Protein AF-A0A2X3CMK7-F1 (afdb_monomer)

Nearest PDB structures (foldseek):
  1vhz-assembly1_B  TM=9.826E-01  e=8.325E-20  Escherichia coli
  2yvm-assembly1_A  TM=8.791E-01  e=4.013E-10  Thermus thermophilus HB8
  5i8u-assembly2_A  TM=8.864E-01  e=1.166E-08  Mycobacterium tuberculosis
  1mqw-assembly1_A-2  TM=8.316E-01  e=1.043E-08  Mycobacterium tuberculosis
  5i8u-assembly4_F  TM=7.863E-01  e=3.031E-08  Mycobacterium tuberculosis

Radius of gyration: 20.32 Å; Cα contacts (8 Å, |Δi|>4): 279; chains: 1; bounding box: 55×45×51 Å

Foldseek 3Di:
DDPPDDADAWDFPDWDFPDDDPPWTKIWTWTQHPVRDIDIAIATDADPKEKEWEFEADPNDTDWAWDQDPVVRDTDTGTQMDIADPPDDNLRRRQVSCCVGVQWGAPDKAWDDKDDDPVSHYNYIYTYIYGDDDTDGDPDDD

Secondary structure (DSSP, 8-state):
-------PPPEEEEEEEEEE-SS-EEEEEEEE-TTS-EEEEEEEPP----EEEEEEEETTEE--EEEEETTTTEEEEE-EEEEPPTT--HHHHHHHHIIIIISEEES-EEEEEEEESSTTT---EEEEEEEES-EEE-----

pLDDT: mean 88.25, std 14.8, range [38.44, 98.69]

Structure (mmCIF, N/CA/C/O backbone):
data_AF-A0A2X3CMK7-F1
#
_entry.id   AF-A0A2X3CMK7-F1
#
loop_
_atom_site.group_PDB
_atom_site.id
_atom_site.type_symbol
_atom_site.label_atom_id
_atom_site.label_alt_id
_atom_site.label_comp_id
_atom_site.label_asym_id
_atom_site.label_entity_id
_atom_site.label_seq_id
_atom_site.pdbx_PDB_ins_code
_atom_site.Cartn_x
_atom_site.Cartn_y
_atom_site.Cartn_z
_atom_site.occupancy
_atom_site.B_iso_or_equiv
_atom_site.auth_seq_id
_atom_site.auth_comp_id
_atom_site.auth_asym_id
_atom_site.auth_atom_id
_atom_site.pdbx_PDB_model_num
ATOM 1 N N . MET A 1 1 ? -33.863 27.572 6.365 1.00 43.84 1 MET A N 1
ATOM 2 C CA . MET A 1 1 ? -32.491 27.445 5.829 1.00 43.84 1 MET A CA 1
ATOM 3 C C . MET A 1 1 ? -31.632 26.796 6.898 1.00 43.84 1 MET A C 1
ATOM 5 O O . MET A 1 1 ? -31.302 27.449 7.878 1.00 43.84 1 MET A O 1
ATOM 9 N N . THR A 1 2 ? -31.355 25.502 6.784 1.00 47.03 2 THR A N 1
ATOM 10 C CA . THR A 1 2 ? -30.487 24.804 7.741 1.00 47.03 2 THR A CA 1
ATOM 11 C C . THR A 1 2 ? -29.043 25.120 7.359 1.00 47.03 2 THR A C 1
ATOM 13 O O . THR A 1 2 ? -28.607 24.742 6.275 1.00 47.03 2 THR A O 1
ATOM 16 N N . MET A 1 3 ? -28.329 25.872 8.200 1.00 57.16 3 MET A N 1
ATOM 17 C CA . MET A 1 3 ? -26.894 26.137 8.028 1.00 57.16 3 MET A CA 1
ATOM 18 C C . MET A 1 3 ? -26.150 24.805 7.858 1.00 57.16 3 MET A C 1
ATOM 20 O O . MET A 1 3 ? -26.310 23.907 8.689 1.00 57.16 3 MET A O 1
ATOM 24 N N . SE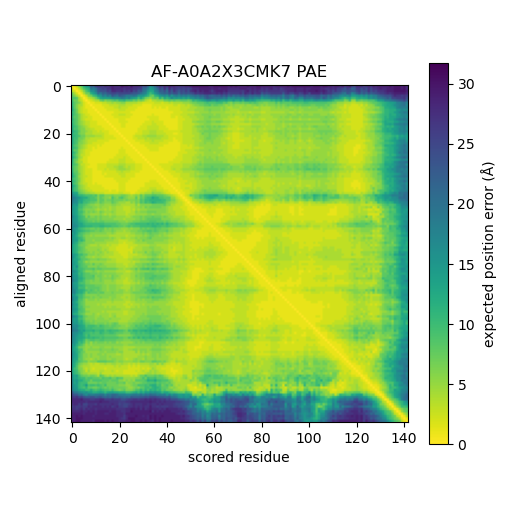R A 1 4 ? -25.350 24.656 6.797 1.00 67.12 4 SER A N 1
ATOM 25 C CA . SER A 1 4 ? -24.528 23.457 6.619 1.00 67.12 4 SER A CA 1
ATOM 26 C C . SER A 1 4 ? -23.477 23.416 7.726 1.00 67.12 4 SER A C 1
ATOM 28 O O . SER A 1 4 ? -22.581 24.261 7.775 1.00 67.12 4 SER A O 1
ATOM 30 N N . LYS A 1 5 ? -23.595 22.453 8.639 1.00 76.00 5 LYS A N 1
ATOM 31 C CA . LYS A 1 5 ? -22.606 22.240 9.698 1.00 76.00 5 LYS A CA 1
ATOM 32 C C . LYS A 1 5 ? -21.291 21.790 9.051 1.00 76.00 5 LYS A C 1
ATOM 34 O O . LYS A 1 5 ? -21.307 20.912 8.189 1.00 76.00 5 LYS A O 1
ATOM 39 N N . SER A 1 6 ? -20.169 22.394 9.439 1.00 85.56 6 SER A N 1
ATOM 40 C CA . SER A 1 6 ? -18.849 21.968 8.969 1.00 85.56 6 SER A CA 1
ATOM 41 C C . SER A 1 6 ? -18.567 20.525 9.396 1.00 85.56 6 SER A C 1
ATOM 43 O O . SER A 1 6 ? -19.006 20.070 10.455 1.00 85.56 6 SER A O 1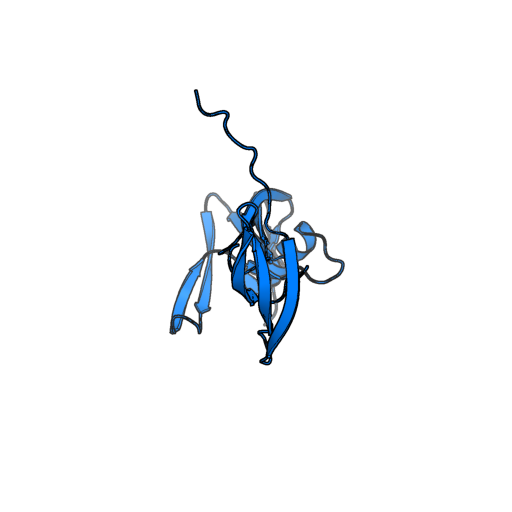
ATOM 45 N N . LEU A 1 7 ? -17.848 19.782 8.552 1.00 90.81 7 LEU A N 1
ATOM 46 C CA . LEU A 1 7 ? -17.471 18.406 8.8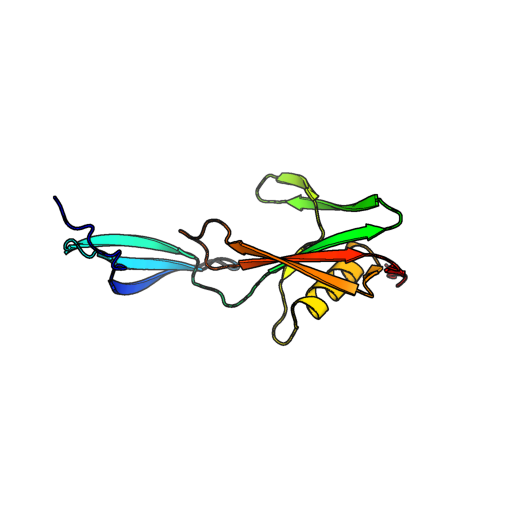54 1.00 90.81 7 LEU A CA 1
ATOM 47 C C . LEU A 1 7 ? -16.462 18.394 10.005 1.00 90.81 7 LEU A C 1
ATOM 49 O O . LEU A 1 7 ? -15.330 18.853 9.861 1.00 90.81 7 LEU A O 1
ATOM 53 N N . GLN A 1 8 ? -16.875 17.839 11.140 1.00 94.69 8 GLN A N 1
ATOM 54 C CA . GLN A 1 8 ? -16.014 17.603 12.291 1.00 94.69 8 GLN A CA 1
ATOM 55 C C . GLN A 1 8 ? -15.650 16.117 12.345 1.00 94.69 8 GLN A C 1
ATOM 57 O O . GLN A 1 8 ? -16.535 15.258 12.339 1.00 94.69 8 GLN A O 1
ATOM 62 N N . LYS A 1 9 ? -14.347 15.820 12.386 1.00 96.62 9 LYS A N 1
ATOM 63 C CA . LYS A 1 9 ? -13.839 14.449 12.531 1.00 96.62 9 LYS A CA 1
ATOM 64 C C . LYS A 1 9 ? -14.247 13.868 13.895 1.00 96.62 9 LYS A C 1
ATOM 66 O O . LYS A 1 9 ? -14.346 14.635 14.854 1.00 96.62 9 LYS A O 1
ATOM 71 N N . PRO A 1 10 ? -14.460 12.544 13.999 1.00 97.50 10 PRO A N 1
ATOM 72 C CA . PRO A 1 10 ? -14.632 11.901 15.293 1.00 97.50 10 PRO A CA 1
ATOM 73 C C . PRO A 1 10 ? -13.356 12.012 16.136 1.00 97.50 10 PRO A C 1
ATOM 75 O O . PRO A 1 10 ? -12.245 12.053 15.599 1.00 97.50 10 PRO A O 1
ATOM 78 N N . THR A 1 11 ? -13.522 12.019 17.452 1.00 98.19 11 THR A N 1
ATOM 79 C CA . THR A 1 11 ? -12.419 11.890 18.409 1.00 98.19 11 THR A CA 1
ATOM 80 C C . THR A 1 11 ? -12.042 10.416 18.531 1.00 98.19 11 THR A C 1
ATOM 82 O O . THR A 1 11 ? -12.922 9.575 18.706 1.00 98.19 11 THR A O 1
ATOM 85 N N . ILE A 1 12 ? -10.746 10.103 18.456 1.00 98.44 12 ILE A N 1
ATOM 86 C CA . ILE A 1 12 ? -10.225 8.772 18.792 1.00 98.44 12 ILE A CA 1
ATOM 87 C C . ILE A 1 12 ? -10.060 8.715 20.309 1.00 98.44 12 ILE A C 1
ATOM 89 O O . ILE A 1 12 ? -9.273 9.478 20.867 1.00 98.44 12 ILE A O 1
ATOM 93 N N . LEU A 1 13 ? -10.824 7.845 20.963 1.00 98.50 13 LEU A N 1
ATOM 94 C CA . LEU A 1 13 ? -10.819 7.678 22.416 1.00 98.50 13 LEU A CA 1
ATOM 95 C C . LEU A 1 13 ? -9.768 6.660 22.869 1.00 98.50 13 LEU A C 1
ATOM 97 O O . LEU A 1 13 ? -9.129 6.857 23.898 1.00 98.50 13 LEU A O 1
ATOM 101 N N . ASN A 1 14 ? -9.595 5.584 22.100 1.00 98.56 14 ASN A N 1
ATOM 102 C CA . ASN A 1 14 ? -8.678 4.490 22.402 1.00 98.56 14 ASN A CA 1
ATOM 103 C C . ASN A 1 14 ? -8.251 3.773 21.111 1.00 98.56 14 ASN A C 1
ATOM 105 O O . ASN A 1 14 ? -8.984 3.778 20.117 1.00 98.56 14 ASN A O 1
ATOM 109 N N . VAL A 1 15 ? -7.060 3.171 21.131 1.00 98.56 15 VAL A N 1
ATOM 110 C CA . VAL A 1 15 ? -6.523 2.333 20.050 1.00 98.56 15 VAL A CA 1
ATOM 111 C C . VAL A 1 15 ? -5.849 1.118 20.672 1.00 98.56 15 VAL A C 1
ATOM 113 O O . 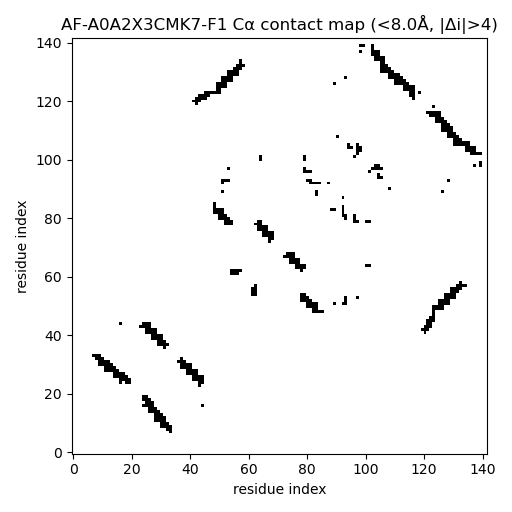VAL A 1 15 ? -4.923 1.267 21.468 1.00 98.56 15 VAL A O 1
ATOM 116 N N . GLU A 1 16 ? -6.267 -0.077 20.270 1.00 98.38 16 GLU A N 1
ATOM 117 C CA . GLU A 1 16 ? -5.756 -1.338 20.807 1.00 98.38 16 GLU A CA 1
ATOM 118 C C . GLU A 1 16 ? -5.426 -2.320 19.682 1.00 98.38 16 GLU A C 1
ATOM 120 O O . GLU A 1 16 ? -6.210 -2.495 18.753 1.00 98.38 16 GLU A O 1
ATOM 125 N N . THR A 1 17 ? -4.277 -2.998 19.759 1.00 98.31 17 THR A N 1
ATOM 126 C CA . THR A 1 17 ? -3.979 -4.123 18.860 1.00 98.31 17 THR A CA 1
ATOM 127 C C . THR A 1 17 ? -4.805 -5.338 19.273 1.00 98.31 17 THR A C 1
ATOM 129 O O . THR A 1 17 ? -4.556 -5.913 20.328 1.00 98.31 17 THR A O 1
ATOM 132 N N . VAL A 1 18 ? -5.730 -5.764 18.411 1.00 98.44 18 VAL A N 1
ATOM 133 C CA . VAL A 1 18 ? -6.652 -6.884 18.685 1.00 98.44 18 VAL A CA 1
ATOM 134 C C . VAL A 1 18 ? -6.264 -8.179 17.975 1.00 98.44 18 VAL A C 1
ATOM 136 O O . VAL A 1 18 ? -6.607 -9.264 18.438 1.00 98.44 18 VAL A O 1
ATOM 139 N N . ALA A 1 19 ? -5.504 -8.098 16.879 1.00 98.25 19 ALA A N 1
ATOM 140 C CA . ALA A 1 19 ? -4.968 -9.271 16.196 1.00 98.25 19 ALA A CA 1
ATOM 141 C C . ALA A 1 19 ? -3.628 -8.965 15.521 1.00 98.25 19 ALA A C 1
ATOM 143 O O . ALA A 1 19 ? -3.423 -7.893 14.948 1.00 98.25 19 ALA A O 1
ATOM 144 N N . ARG A 1 20 ? -2.705 -9.932 15.548 1.00 97.88 20 ARG A N 1
ATOM 145 C CA . ARG A 1 20 ? -1.392 -9.801 14.912 1.00 97.88 20 ARG A CA 1
ATOM 146 C C . ARG A 1 20 ? -0.937 -11.115 14.292 1.00 97.88 20 ARG A C 1
ATOM 148 O O . ARG A 1 20 ? -0.904 -12.147 14.951 1.00 97.88 20 ARG A O 1
ATOM 155 N N . SER A 1 21 ? -0.525 -11.039 13.033 1.00 97.56 21 SER A N 1
ATOM 156 C CA . SER A 1 21 ? 0.192 -12.096 12.322 1.00 97.56 21 SER A CA 1
ATOM 157 C C . SER A 1 21 ? 1.605 -11.625 11.962 1.00 97.56 21 SER A C 1
ATOM 159 O O . SER A 1 21 ? 2.064 -10.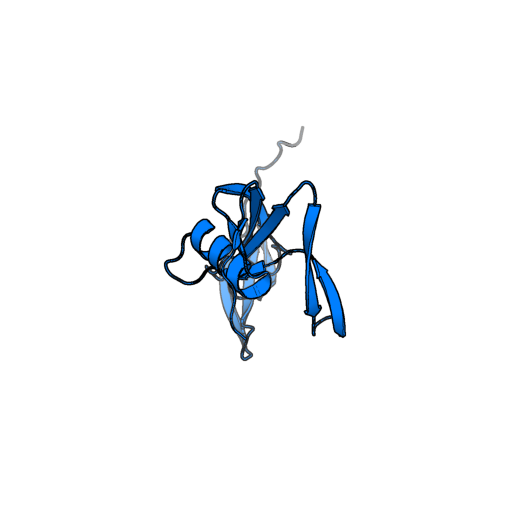569 12.405 1.00 97.56 21 SER A O 1
ATOM 161 N N . ARG A 1 22 ? 2.307 -12.405 11.131 1.00 94.56 22 ARG A N 1
ATOM 162 C CA . ARG A 1 22 ? 3.632 -12.035 10.617 1.00 94.56 22 ARG A CA 1
ATOM 163 C C . ARG A 1 22 ? 3.608 -10.748 9.782 1.00 94.56 22 ARG A C 1
ATOM 165 O O . ARG A 1 22 ? 4.547 -9.968 9.879 1.00 94.56 22 ARG A O 1
ATOM 172 N N . LEU A 1 23 ? 2.574 -10.550 8.959 1.00 90.88 23 LEU A N 1
ATOM 173 C CA . LEU A 1 23 ? 2.484 -9.426 8.012 1.00 90.88 23 LEU A CA 1
ATOM 174 C C . LEU A 1 23 ? 1.442 -8.374 8.401 1.00 90.88 23 LEU A C 1
ATOM 176 O O . LEU A 1 23 ? 1.551 -7.227 7.979 1.00 90.88 23 LEU A O 1
ATOM 180 N N . PHE A 1 24 ? 0.444 -8.746 9.204 1.00 94.31 24 PHE A N 1
ATOM 181 C CA . PHE A 1 24 ? -0.697 -7.885 9.508 1.00 94.31 24 PHE A CA 1
ATOM 182 C C . PHE A 1 24 ? -0.793 -7.586 11.000 1.00 94.31 24 PHE A C 1
ATOM 184 O O . PHE A 1 24 ? -0.584 -8.464 11.837 1.00 94.31 24 PHE A O 1
ATOM 191 N N . ASN A 1 25 ? -1.148 -6.346 11.322 1.00 96.56 25 ASN A N 1
ATOM 192 C CA . ASN A 1 25 ? -1.447 -5.892 12.674 1.00 96.56 25 ASN A CA 1
ATOM 193 C C . ASN A 1 25 ? -2.761 -5.106 12.614 1.00 96.56 25 ASN A C 1
ATOM 195 O O . ASN A 1 25 ? -2.809 -4.071 11.951 1.00 96.56 25 ASN A O 1
ATOM 199 N N . VAL A 1 26 ? -3.811 -5.633 13.242 1.00 97.88 26 VAL A N 1
ATOM 200 C CA . VAL A 1 26 ? -5.163 -5.063 13.245 1.00 97.88 26 VAL A CA 1
ATOM 201 C C . VAL A 1 26 ? -5.387 -4.321 14.559 1.00 97.88 26 VAL A C 1
ATOM 203 O O . VAL A 1 26 ? -5.155 -4.865 15.642 1.00 97.88 26 VAL A O 1
ATOM 206 N N . GLU A 1 27 ? -5.845 -3.078 14.453 1.00 98.50 27 GLU A N 1
ATOM 207 C CA . GLU A 1 27 ? -6.192 -2.202 15.566 1.00 98.50 27 GLU A CA 1
ATOM 208 C C . GLU A 1 27 ? -7.711 -2.028 15.656 1.00 98.50 27 GLU A C 1
ATOM 210 O O . GLU A 1 27 ? -8.353 -1.682 14.662 1.00 98.50 27 GLU A O 1
ATOM 215 N N . SER A 1 28 ? -8.258 -2.202 16.858 1.00 98.44 28 SER A N 1
ATOM 216 C CA . SER A 1 28 ? -9.571 -1.689 17.242 1.00 98.44 28 SER A CA 1
ATOM 217 C C . SER A 1 28 ? -9.437 -0.218 17.644 1.00 98.44 28 SER A C 1
ATOM 219 O O . SER A 1 28 ? -8.474 0.167 18.313 1.00 98.44 28 SER A O 1
ATOM 221 N N . VAL A 1 29 ? -10.372 0.619 17.199 1.00 98.69 29 VAL A N 1
ATOM 222 C CA . VAL A 1 29 ? -10.359 2.075 17.369 1.00 98.69 29 VAL A CA 1
ATOM 223 C C . VAL A 1 29 ? -11.713 2.536 17.889 1.00 98.69 29 VAL A C 1
ATOM 225 O O . VAL A 1 29 ? -12.713 2.510 17.165 1.00 98.69 29 VAL A O 1
ATOM 228 N N . ASP A 1 30 ? -11.726 3.024 19.126 1.00 98.69 30 ASP A N 1
ATOM 229 C CA . ASP A 1 30 ? -12.915 3.604 19.741 1.00 98.69 30 ASP A CA 1
ATOM 230 C C . ASP A 1 30 ? -13.078 5.052 19.275 1.00 98.69 30 ASP A C 1
ATOM 232 O O . ASP A 1 30 ? -12.191 5.892 19.458 1.00 98.69 30 ASP A O 1
ATOM 236 N N . LEU A 1 31 ? -14.224 5.354 18.669 1.00 98.62 31 LEU A N 1
ATOM 237 C CA . LEU A 1 31 ? -14.539 6.648 18.074 1.00 98.62 31 LEU A CA 1
ATOM 238 C C . LEU A 1 31 ? -15.769 7.272 18.731 1.00 98.62 31 LEU A C 1
ATOM 240 O O . LEU A 1 31 ? -16.786 6.603 18.918 1.00 98.62 31 LEU A O 1
ATOM 244 N N . GLU A 1 32 ? -15.715 8.581 18.972 1.00 98.38 32 GLU A N 1
ATOM 245 C CA . GLU A 1 32 ? -16.886 9.408 19.279 1.00 98.38 32 GLU A CA 1
ATOM 246 C C . GLU A 1 32 ? -17.111 10.435 18.166 1.00 98.38 32 GLU A C 1
ATOM 248 O O . GLU A 1 32 ? -16.270 11.298 17.908 1.00 98.38 32 GLU A O 1
ATOM 253 N N . PHE A 1 33 ? -18.243 10.326 17.473 1.00 97.81 33 PHE A N 1
ATOM 254 C CA . PHE A 1 33 ? -18.626 11.227 16.389 1.00 97.81 33 PHE A CA 1
ATOM 255 C C . PHE A 1 33 ? -19.177 12.552 16.926 1.00 97.81 33 PHE A C 1
ATOM 257 O O . PHE A 1 33 ? -19.636 12.652 18.060 1.00 97.81 33 PHE A O 1
ATOM 264 N N . SER A 1 34 ? -19.212 13.578 16.074 1.00 96.44 34 SER A N 1
ATOM 265 C CA . SER A 1 34 ? -19.683 14.927 16.433 1.00 96.44 34 SER A CA 1
ATOM 266 C C . SER A 1 34 ? -21.161 15.013 16.846 1.00 96.44 34 SER A C 1
ATOM 268 O O . SER A 1 34 ? -21.601 16.038 17.366 1.00 96.44 34 SER A O 1
ATOM 270 N N . ASN A 1 35 ? -21.937 13.952 16.620 1.00 95.44 35 ASN A N 1
ATOM 271 C CA . ASN A 1 35 ? -23.311 13.792 17.099 1.00 95.44 35 ASN A CA 1
ATOM 272 C C . ASN A 1 35 ? -23.404 13.000 18.423 1.00 95.44 35 ASN A C 1
ATOM 274 O O . ASN A 1 35 ? -24.503 12.624 18.817 1.00 95.44 35 ASN A O 1
ATOM 278 N N . GLY A 1 36 ? -22.274 12.713 19.078 1.00 96.31 36 GLY A N 1
ATOM 279 C CA . GLY A 1 36 ? -22.182 11.950 20.326 1.00 96.31 36 GLY A CA 1
ATOM 280 C C . GLY A 1 36 ? -22.270 10.430 20.156 1.00 96.31 36 GLY A C 1
ATOM 281 O O . GLY A 1 36 ? -22.135 9.697 21.134 1.00 96.31 36 GLY A O 1
ATOM 282 N N . VAL A 1 37 ? -22.488 9.922 18.937 1.00 98.19 37 VAL A N 1
ATOM 283 C CA . VAL A 1 37 ? -22.545 8.475 18.689 1.00 98.19 37 VAL A CA 1
ATOM 284 C C . VAL A 1 37 ? -21.155 7.874 18.860 1.00 98.19 37 VAL A C 1
ATOM 286 O O . VAL A 1 37 ? -20.190 8.346 18.258 1.00 98.19 37 VAL A O 1
ATOM 289 N N . ARG A 1 38 ? -21.071 6.786 19.630 1.00 98.44 38 ARG A N 1
ATOM 290 C CA . ARG A 1 38 ? -19.848 5.995 19.795 1.00 98.44 38 ARG A CA 1
ATOM 291 C C . ARG A 1 38 ? -19.869 4.745 18.930 1.00 98.44 38 ARG A C 1
ATOM 293 O O . ARG A 1 38 ? -20.917 4.110 18.788 1.00 98.44 38 ARG A O 1
ATOM 300 N N . ARG A 1 39 ? -18.723 4.403 18.342 1.00 98.31 39 ARG A N 1
ATOM 301 C CA . ARG A 1 39 ? -18.513 3.184 17.547 1.00 98.31 39 ARG A CA 1
ATOM 302 C C . ARG A 1 39 ? -17.111 2.641 17.764 1.00 98.31 39 ARG A C 1
ATOM 304 O O . ARG A 1 39 ? -16.189 3.410 18.003 1.00 98.31 39 ARG A O 1
ATOM 311 N N . VAL A 1 40 ? -16.982 1.334 17.588 1.00 98.44 40 VAL A N 1
ATOM 312 C CA . VAL A 1 40 ? -15.700 0.633 17.530 1.00 98.44 40 VAL A CA 1
ATOM 313 C C . VAL A 1 40 ? -15.450 0.258 16.076 1.00 98.44 40 VAL A C 1
ATOM 315 O O . VAL A 1 40 ? -16.314 -0.354 15.445 1.00 98.44 40 VAL A O 1
ATOM 318 N N . TYR A 1 41 ? -14.334 0.711 15.514 1.00 98.44 41 TYR A N 1
ATOM 319 C CA . TYR A 1 41 ? -13.904 0.395 14.148 1.00 98.44 41 TYR A CA 1
ATOM 320 C C . TYR A 1 41 ? -12.673 -0.502 14.201 1.00 98.44 41 TYR A C 1
ATOM 322 O O . TYR A 1 41 ? -11.887 -0.401 15.134 1.00 98.44 41 TYR A O 1
ATOM 330 N N . GLU A 1 42 ? -12.456 -1.306 13.165 1.00 98.19 42 GLU A N 1
ATOM 331 C CA . GLU A 1 42 ? -11.189 -2.011 12.971 1.00 98.19 42 GLU A CA 1
ATOM 332 C C . GLU A 1 42 ? -10.460 -1.467 11.744 1.00 98.19 42 GLU A C 1
ATOM 334 O O . GLU A 1 42 ? -11.072 -1.162 10.716 1.00 98.19 42 GLU A O 1
ATOM 339 N N . ARG A 1 43 ? -9.136 -1.346 11.846 1.00 97.50 43 ARG A N 1
ATOM 340 C CA . ARG A 1 43 ? -8.250 -0.975 10.736 1.00 97.50 43 ARG A CA 1
ATOM 341 C C . ARG A 1 43 ? -6.926 -1.721 10.832 1.00 97.50 43 ARG A C 1
ATOM 343 O O . ARG A 1 43 ? -6.541 -2.178 11.904 1.00 97.50 43 ARG A O 1
ATOM 350 N N . MET A 1 44 ? -6.171 -1.770 9.742 1.00 96.56 44 MET A N 1
ATOM 351 C CA . MET A 1 44 ? -4.753 -2.106 9.835 1.00 96.56 44 MET A CA 1
ATOM 352 C C . MET A 1 44 ? -4.005 -0.981 10.551 1.00 96.56 44 MET A C 1
ATOM 354 O O . MET A 1 44 ? -4.270 0.202 10.310 1.00 96.56 44 MET A O 1
ATOM 358 N N . ARG A 1 45 ? -3.041 -1.346 11.400 1.00 95.31 45 ARG A N 1
ATOM 359 C CA . ARG A 1 45 ? -2.137 -0.396 12.047 1.00 95.31 45 ARG A CA 1
ATOM 360 C C . ARG A 1 45 ? -1.535 0.535 10.989 1.00 95.31 45 ARG A C 1
ATOM 362 O O . ARG A 1 45 ? -0.949 0.036 10.022 1.00 95.31 45 ARG A O 1
ATOM 369 N N . PRO A 1 46 ? -1.629 1.863 11.172 1.00 91.62 46 PRO A N 1
ATOM 370 C CA . PRO A 1 46 ? -1.047 2.802 10.235 1.00 91.62 46 PRO A CA 1
ATOM 371 C C . PRO A 1 46 ? 0.450 2.556 10.041 1.00 91.62 46 PRO A C 1
ATOM 373 O O . PRO A 1 46 ? 1.205 2.418 11.004 1.00 91.62 46 PRO A O 1
ATOM 376 N N . SER A 1 47 ? 0.864 2.511 8.780 1.00 83.69 47 SER A N 1
ATOM 377 C CA . SER A 1 47 ? 2.258 2.386 8.363 1.00 83.69 47 SER A CA 1
ATOM 378 C C . SER A 1 47 ? 2.706 3.679 7.692 1.00 83.69 47 SER A C 1
ATOM 380 O O . SER A 1 47 ? 1.922 4.305 6.978 1.00 83.69 47 SER A O 1
ATOM 382 N N . THR A 1 48 ? 3.967 4.056 7.907 1.00 80.12 48 THR A N 1
ATOM 383 C CA . THR A 1 48 ? 4.645 5.127 7.159 1.00 80.12 48 THR A CA 1
ATOM 384 C C . THR A 1 48 ? 5.304 4.614 5.882 1.00 80.12 48 THR A C 1
ATOM 386 O O . THR A 1 48 ? 5.866 5.410 5.140 1.00 80.12 48 THR A O 1
ATOM 389 N N . ARG A 1 49 ? 5.282 3.296 5.635 1.00 81.50 49 ARG A N 1
ATOM 390 C CA . ARG A 1 49 ? 5.783 2.728 4.382 1.00 81.50 49 ARG A CA 1
ATOM 391 C C . ARG A 1 49 ? 4.816 3.061 3.260 1.00 81.50 49 ARG A C 1
ATOM 393 O O . ARG A 1 49 ? 3.621 2.777 3.362 1.00 81.50 49 ARG A O 1
ATOM 400 N N . GLU A 1 50 ? 5.366 3.639 2.212 1.00 88.38 50 GLU A N 1
ATOM 401 C CA . GLU A 1 50 ? 4.670 3.932 0.972 1.00 88.38 50 GLU A CA 1
ATOM 402 C C . GLU A 1 50 ? 5.119 2.941 -0.099 1.00 88.38 50 GLU A C 1
ATOM 404 O O . GLU A 1 50 ? 6.139 2.260 0.049 1.00 88.38 50 GLU A O 1
ATOM 409 N N . ALA A 1 51 ? 4.326 2.836 -1.156 1.00 92.25 51 ALA A N 1
ATOM 410 C CA . ALA A 1 51 ? 4.651 2.006 -2.302 1.00 92.25 51 ALA A CA 1
ATOM 411 C C . ALA A 1 51 ? 4.759 2.872 -3.556 1.00 92.25 51 ALA A C 1
ATOM 413 O O . ALA A 1 51 ? 4.136 3.935 -3.658 1.00 92.25 51 ALA A O 1
ATOM 414 N N . VAL A 1 52 ? 5.519 2.387 -4.526 1.00 95.12 52 VAL A N 1
ATOM 415 C CA . VAL A 1 52 ? 5.666 3.003 -5.838 1.00 95.12 52 VAL A CA 1
ATOM 416 C C . VAL A 1 52 ? 5.228 2.022 -6.917 1.00 95.12 52 VAL A C 1
ATOM 418 O O . VAL A 1 52 ? 5.458 0.820 -6.814 1.00 95.12 52 VAL A O 1
ATOM 421 N N . MET A 1 53 ? 4.563 2.540 -7.942 1.00 95.50 53 MET A N 1
ATOM 422 C CA . MET A 1 53 ? 4.187 1.824 -9.153 1.00 95.50 53 MET A CA 1
ATOM 423 C C . MET A 1 53 ? 4.713 2.596 -10.359 1.00 95.50 53 MET A C 1
ATOM 425 O O . MET A 1 53 ? 4.543 3.816 -10.456 1.00 95.50 53 MET A O 1
ATOM 429 N N . ILE A 1 54 ? 5.335 1.883 -11.292 1.00 95.56 54 ILE A N 1
ATOM 430 C CA . ILE A 1 54 ? 6.043 2.490 -12.411 1.00 95.56 54 ILE A CA 1
ATOM 431 C C . ILE A 1 54 ? 5.347 2.147 -13.724 1.00 95.56 54 ILE A C 1
ATOM 433 O O . ILE A 1 54 ? 5.058 0.987 -14.004 1.00 95.56 54 ILE A O 1
ATOM 437 N N . VAL A 1 55 ? 5.115 3.164 -14.555 1.00 95.12 55 VAL A N 1
ATOM 438 C CA . VAL A 1 55 ? 4.589 3.041 -15.920 1.00 95.12 55 VAL A CA 1
ATOM 439 C C . VAL A 1 55 ? 5.744 3.266 -16.907 1.00 95.12 55 VAL A C 1
ATOM 441 O O . VAL A 1 55 ? 5.987 4.406 -17.322 1.00 95.12 55 VAL A O 1
ATOM 444 N N . PRO A 1 56 ? 6.514 2.218 -17.247 1.00 92.75 56 PRO A N 1
ATOM 445 C CA . PRO A 1 56 ? 7.627 2.315 -18.187 1.00 92.75 56 PRO A CA 1
ATOM 446 C C . PRO A 1 56 ? 7.136 2.390 -19.637 1.00 92.75 56 PRO A C 1
ATOM 448 O O . PRO A 1 56 ? 6.311 1.581 -20.067 1.00 92.75 56 PRO A O 1
ATOM 451 N N . ILE A 1 57 ? 7.690 3.337 -20.400 1.00 91.62 57 ILE A N 1
ATOM 452 C CA . ILE A 1 57 ? 7.411 3.527 -21.827 1.00 91.62 57 ILE A CA 1
ATOM 453 C C . ILE A 1 57 ? 8.716 3.441 -22.631 1.00 91.62 57 ILE A C 1
ATOM 455 O O . ILE A 1 57 ? 9.638 4.241 -22.430 1.00 91.62 57 ILE A O 1
ATOM 459 N N . VAL A 1 58 ? 8.771 2.505 -23.580 1.00 88.62 58 VAL A N 1
ATOM 460 C CA . VAL A 1 58 ? 9.899 2.279 -24.502 1.00 88.62 58 VAL A CA 1
ATOM 461 C C . VAL A 1 58 ? 9.367 2.172 -25.919 1.00 88.62 58 VAL A C 1
ATOM 463 O O . VAL A 1 58 ? 8.493 1.353 -26.167 1.00 88.62 58 VAL A O 1
ATOM 466 N N . ASP A 1 59 ? 9.887 2.986 -26.838 1.00 88.88 59 ASP A N 1
ATOM 467 C CA . ASP A 1 59 ? 9.523 2.952 -28.263 1.00 88.88 59 ASP A CA 1
ATOM 468 C C . ASP A 1 59 ? 8.003 2.876 -28.501 1.00 88.88 59 ASP A C 1
ATOM 470 O O . ASP A 1 59 ? 7.517 2.026 -29.238 1.00 88.88 59 ASP A O 1
ATOM 474 N N . ASP A 1 60 ? 7.251 3.740 -27.808 1.00 90.00 60 ASP A N 1
ATOM 475 C CA . ASP A 1 60 ? 5.779 3.827 -27.820 1.00 90.00 60 ASP A CA 1
ATOM 476 C C . ASP A 1 60 ? 5.027 2.596 -27.266 1.00 90.00 60 ASP A C 1
ATOM 478 O O . ASP A 1 60 ? 3.802 2.513 -27.355 1.00 90.00 60 ASP A O 1
ATOM 482 N N . HIS A 1 61 ? 5.735 1.674 -26.611 1.00 90.94 61 HIS A N 1
ATOM 483 C CA . HIS A 1 61 ? 5.171 0.520 -25.916 1.00 90.94 61 HIS A CA 1
ATOM 484 C C . HIS A 1 61 ? 5.217 0.697 -24.400 1.00 90.94 61 HIS A C 1
ATOM 486 O O . HIS A 1 61 ? 6.176 1.231 -23.842 1.00 90.94 61 HIS A O 1
ATOM 492 N N . ILE A 1 62 ? 4.185 0.190 -23.728 1.00 94.06 62 ILE A N 1
ATOM 493 C CA . ILE A 1 62 ? 4.138 0.074 -22.271 1.00 94.06 62 ILE A CA 1
ATOM 494 C C . ILE A 1 62 ? 4.695 -1.289 -21.874 1.00 94.06 62 ILE A C 1
ATOM 496 O O . ILE A 1 62 ? 4.264 -2.310 -22.414 1.00 94.06 62 ILE A O 1
ATOM 500 N N . ILE A 1 63 ? 5.607 -1.313 -20.902 1.00 93.44 63 ILE A N 1
ATOM 501 C CA . ILE A 1 63 ? 6.127 -2.572 -20.363 1.00 93.44 63 ILE A CA 1
ATOM 502 C C . ILE A 1 63 ? 5.285 -3.002 -19.161 1.00 93.44 63 ILE A C 1
ATOM 504 O O . ILE A 1 63 ? 5.061 -2.230 -18.229 1.00 93.44 63 ILE A O 1
ATOM 508 N N . LEU A 1 64 ? 4.812 -4.245 -19.207 1.00 95.94 64 LEU A N 1
ATOM 509 C CA . LEU A 1 64 ? 4.025 -4.885 -18.157 1.00 95.94 64 LEU A CA 1
ATOM 510 C C . LEU A 1 64 ? 4.740 -6.151 -17.693 1.00 95.94 64 LEU A C 1
ATOM 512 O O . LEU A 1 64 ? 5.440 -6.800 -18.473 1.00 95.94 64 LEU A O 1
ATOM 516 N N . ILE A 1 65 ? 4.508 -6.528 -16.442 1.00 95.44 65 ILE A N 1
ATOM 517 C CA . ILE A 1 65 ? 4.996 -7.771 -15.850 1.00 95.44 65 ILE A CA 1
ATOM 518 C C . ILE A 1 65 ? 3.830 -8.707 -15.535 1.00 95.44 65 ILE A C 1
ATOM 520 O O . ILE A 1 65 ? 2.677 -8.282 -15.411 1.00 95.44 65 ILE A O 1
ATOM 524 N N . ARG A 1 66 ? 4.141 -10.002 -15.416 1.00 96.38 66 ARG A N 1
ATOM 525 C CA . ARG A 1 66 ? 3.221 -11.009 -14.883 1.00 96.38 66 ARG A CA 1
ATOM 526 C C . ARG A 1 66 ? 3.696 -11.439 -13.506 1.00 96.38 66 ARG A C 1
ATOM 528 O O . ARG A 1 66 ? 4.783 -11.998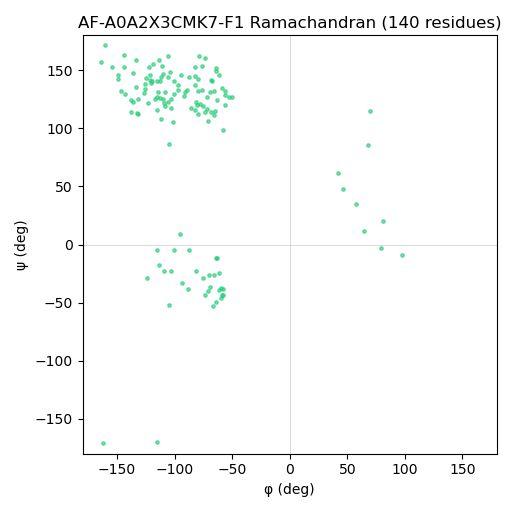 -13.392 1.00 96.38 66 ARG A O 1
ATOM 535 N N . GLU A 1 67 ? 2.870 -11.227 -12.492 1.00 96.38 67 GLU A N 1
ATOM 536 C CA . GLU A 1 67 ? 3.182 -11.569 -11.101 1.00 96.38 67 GLU A CA 1
ATOM 537 C C . GLU A 1 67 ? 2.080 -12.466 -10.530 1.00 96.38 67 GLU A C 1
ATOM 539 O O . GLU A 1 67 ? 0.896 -12.247 -10.784 1.00 96.38 67 GLU A O 1
ATOM 544 N N . TYR A 1 68 ? 2.462 -13.501 -9.778 1.00 96.75 68 TYR A N 1
ATOM 545 C CA . TYR A 1 68 ? 1.497 -14.365 -9.102 1.00 96.75 68 TYR A CA 1
ATOM 546 C C . TYR A 1 68 ? 0.963 -13.687 -7.835 1.00 96.75 68 TYR A C 1
ATOM 548 O O . TYR A 1 68 ? 1.722 -13.400 -6.908 1.00 96.75 68 TYR A O 1
ATOM 556 N N . ALA A 1 69 ? -0.351 -13.488 -7.763 1.00 96.88 69 ALA A N 1
ATOM 557 C CA . ALA A 1 69 ? -1.035 -12.924 -6.611 1.00 96.88 69 ALA A CA 1
ATOM 558 C C . ALA A 1 69 ? -1.695 -14.036 -5.786 1.00 96.88 69 ALA A C 1
ATOM 560 O O . ALA A 1 69 ? -2.749 -14.559 -6.137 1.00 96.88 69 ALA A O 1
ATOM 561 N N . VAL A 1 70 ? -1.113 -14.364 -4.628 1.00 97.19 70 VAL A N 1
ATOM 562 C CA . VAL A 1 70 ? -1.642 -15.427 -3.750 1.00 97.19 70 VAL A CA 1
ATOM 563 C C . VAL A 1 70 ? -3.059 -15.149 -3.232 1.00 97.19 70 VAL A C 1
ATOM 565 O O . VAL A 1 70 ? -3.775 -16.083 -2.907 1.00 97.19 70 VAL A O 1
ATOM 568 N N . GLY A 1 71 ? -3.481 -13.880 -3.155 1.00 94.56 71 GLY A N 1
ATOM 569 C CA . GLY A 1 71 ? -4.817 -13.515 -2.669 1.00 94.56 71 GLY A CA 1
ATOM 570 C C . GLY A 1 71 ? -5.960 -13.896 -3.618 1.00 94.56 71 GLY A C 1
ATOM 571 O O . GLY A 1 71 ? -7.080 -14.092 -3.158 1.00 94.56 71 GLY A O 1
ATOM 572 N N . THR A 1 72 ? -5.681 -13.994 -4.919 1.00 96.56 72 THR A N 1
ATOM 573 C CA . THR A 1 72 ? -6.633 -14.412 -5.967 1.00 96.56 72 THR A CA 1
ATOM 574 C C . THR A 1 72 ? -6.232 -15.723 -6.636 1.00 96.56 72 THR A C 1
ATOM 576 O O . THR A 1 72 ? -6.983 -16.240 -7.457 1.00 96.56 72 THR A O 1
ATOM 579 N N . GLU A 1 73 ? -5.060 -16.256 -6.283 1.00 97.81 73 GLU A N 1
ATOM 580 C CA . GLU A 1 73 ? -4.484 -17.487 -6.827 1.00 97.81 73 GLU A CA 1
ATOM 581 C C . GLU A 1 73 ? -4.306 -17.443 -8.357 1.00 97.81 73 GLU A C 1
ATOM 583 O O . GLU A 1 73 ? -4.447 -18.441 -9.063 1.00 97.81 73 GLU A O 1
ATOM 588 N N . SER A 1 74 ? -3.972 -16.261 -8.883 1.00 97.88 74 SER A N 1
ATOM 589 C CA . SER A 1 74 ? -3.859 -15.979 -10.318 1.00 97.88 74 SER A CA 1
ATOM 590 C C . SER A 1 74 ? -2.581 -15.220 -10.668 1.00 97.88 74 SER A C 1
ATOM 592 O O . SER A 1 74 ? -1.962 -14.573 -9.824 1.00 97.88 74 SER A O 1
ATOM 594 N N . TYR A 1 75 ? -2.181 -15.297 -11.941 1.00 97.88 75 TYR A N 1
ATOM 595 C CA . TYR A 1 75 ? -1.178 -14.390 -12.499 1.00 97.88 75 TYR A CA 1
ATOM 596 C C . TYR A 1 75 ? -1.851 -13.114 -12.990 1.00 97.88 75 TYR A C 1
ATOM 598 O O . TYR A 1 75 ? -2.626 -13.144 -13.949 1.00 97.88 75 TYR A O 1
ATOM 606 N N . GLU A 1 76 ? -1.488 -11.997 -12.376 1.00 97.25 76 GLU A N 1
ATOM 607 C CA . GLU A 1 76 ? -1.946 -10.672 -12.766 1.00 97.25 76 GLU A CA 1
ATOM 608 C C . GLU A 1 76 ? -1.029 -10.099 -13.846 1.00 97.25 76 GLU A C 1
ATOM 610 O O . GLU A 1 76 ? 0.182 -10.324 -13.836 1.00 97.25 76 GLU A O 1
ATOM 615 N N . LEU A 1 77 ? -1.608 -9.359 -14.791 1.00 97.62 77 LEU A N 1
ATOM 616 C CA . LEU A 1 77 ? -0.858 -8.563 -15.759 1.00 97.62 77 LEU A CA 1
ATOM 617 C C . LEU A 1 77 ? -0.933 -7.100 -15.325 1.00 97.62 77 LEU A C 1
ATOM 619 O O . LEU A 1 77 ? -2.021 -6.526 -15.288 1.00 97.62 77 LEU A O 1
ATOM 623 N N . GLY A 1 78 ? 0.209 -6.495 -15.013 1.00 96.00 78 GLY A N 1
ATOM 624 C CA . GLY A 1 78 ? 0.230 -5.152 -14.446 1.00 96.00 78 GLY A CA 1
ATOM 625 C C . GLY A 1 78 ? 1.579 -4.459 -14.539 1.00 96.00 78 GLY A C 1
ATOM 626 O O . GLY A 1 78 ? 2.495 -4.906 -15.226 1.00 96.00 78 GLY A O 1
ATOM 627 N N . PHE A 1 79 ? 1.665 -3.324 -13.857 1.00 95.56 79 PHE A N 1
ATOM 628 C CA . PHE A 1 79 ? 2.878 -2.526 -13.752 1.00 95.56 79 PHE A CA 1
ATOM 629 C C . PHE A 1 79 ? 3.816 -3.062 -12.674 1.00 95.56 79 PHE A C 1
ATOM 631 O O . PHE A 1 79 ? 3.354 -3.628 -11.682 1.00 95.56 79 PHE A O 1
ATOM 638 N N . SER A 1 80 ? 5.114 -2.809 -12.858 1.00 93.75 80 SER A N 1
ATOM 639 C CA . SER A 1 80 ? 6.116 -3.013 -11.811 1.00 93.75 80 SER A CA 1
ATOM 640 C C . SER A 1 80 ? 5.770 -2.159 -10.591 1.00 93.75 80 SER A C 1
ATOM 642 O O . SER A 1 80 ? 5.366 -0.994 -10.730 1.00 93.75 80 SER A O 1
ATOM 644 N N . LYS A 1 81 ? 5.857 -2.756 -9.402 1.00 94.25 81 LYS A N 1
ATOM 645 C CA . LYS A 1 81 ? 5.466 -2.123 -8.139 1.00 94.25 81 LYS A CA 1
ATOM 646 C C . LYS A 1 81 ? 6.318 -2.634 -6.984 1.00 94.25 81 LYS A C 1
ATOM 648 O O . LYS A 1 81 ? 6.593 -3.822 -6.891 1.00 94.25 81 LYS A O 1
ATOM 653 N N . GLY A 1 82 ? 6.596 -1.764 -6.023 1.00 92.88 82 GLY A N 1
ATOM 654 C CA . GLY A 1 82 ? 7.369 -2.144 -4.849 1.00 92.88 82 GLY A CA 1
ATOM 655 C C . GLY A 1 82 ? 7.205 -1.204 -3.673 1.00 92.88 82 GLY A C 1
ATOM 656 O O . GLY A 1 82 ? 6.566 -0.154 -3.768 1.00 92.88 82 GLY A O 1
ATOM 657 N N . LEU A 1 83 ? 7.755 -1.614 -2.533 1.00 92.62 83 LEU A N 1
ATOM 658 C CA . LEU A 1 83 ? 7.804 -0.771 -1.344 1.00 92.62 83 LEU A CA 1
ATOM 659 C C . LEU A 1 83 ? 8.991 0.187 -1.442 1.00 92.62 83 LEU A C 1
ATOM 661 O O . LEU A 1 83 ? 10.054 -0.171 -1.946 1.00 92.62 83 LEU A O 1
ATOM 665 N N . ILE A 1 84 ? 8.803 1.394 -0.918 1.00 93.25 84 ILE A N 1
ATOM 666 C CA . ILE A 1 84 ? 9.891 2.354 -0.739 1.00 93.25 84 ILE A CA 1
ATOM 667 C C . ILE A 1 84 ? 10.634 1.974 0.540 1.00 93.25 84 ILE A C 1
ATOM 669 O O . ILE A 1 84 ? 10.031 1.938 1.625 1.00 93.25 84 ILE A O 1
ATOM 673 N N . ASP A 1 85 ? 11.927 1.678 0.425 1.00 91.81 85 ASP A N 1
ATOM 674 C CA . ASP A 1 85 ? 12.731 1.311 1.581 1.00 91.81 85 ASP A CA 1
ATOM 675 C C . ASP A 1 85 ? 13.089 2.541 2.429 1.00 91.81 85 ASP A C 1
ATOM 677 O O . ASP A 1 85 ? 13.140 3.674 1.938 1.00 91.81 85 ASP A O 1
ATOM 681 N N . PRO A 1 86 ? 13.327 2.366 3.743 1.00 90.31 86 PRO A N 1
ATOM 682 C CA . PRO A 1 86 ? 13.700 3.476 4.608 1.00 90.31 86 PRO A CA 1
ATOM 683 C C . PRO A 1 86 ? 14.952 4.202 4.105 1.00 90.31 86 PRO A C 1
ATOM 685 O O . PRO A 1 86 ? 16.032 3.622 4.041 1.00 90.31 86 PRO A O 1
ATOM 688 N N . GLY A 1 87 ? 14.805 5.496 3.823 1.00 92.50 87 GLY A N 1
ATOM 689 C CA . GLY A 1 87 ? 15.890 6.348 3.335 1.00 92.50 87 GLY A CA 1
ATOM 690 C C . GLY A 1 87 ? 15.917 6.527 1.818 1.00 92.50 87 GLY A C 1
ATOM 691 O O . GLY A 1 87 ? 16.642 7.405 1.362 1.00 92.50 87 GLY A O 1
ATOM 692 N N . GLU A 1 88 ? 15.113 5.778 1.059 1.00 93.88 88 GLU A N 1
ATOM 693 C CA . GLU A 1 88 ? 14.944 6.014 -0.375 1.00 93.88 88 GLU A CA 1
ATOM 694 C C . GLU A 1 88 ? 13.983 7.177 -0.642 1.00 93.88 88 GLU A C 1
ATOM 696 O O . GLU A 1 88 ? 12.949 7.353 0.011 1.00 93.88 88 GLU A O 1
ATOM 701 N N . THR A 1 89 ? 14.307 7.958 -1.664 1.00 93.06 89 THR A N 1
ATOM 702 C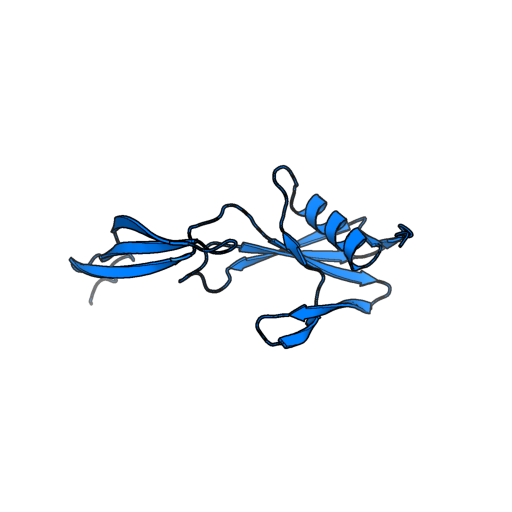 CA . THR A 1 89 ? 13.337 8.779 -2.381 1.00 93.06 89 THR A CA 1
ATOM 703 C C . THR A 1 89 ? 12.449 7.897 -3.260 1.00 93.06 89 THR A C 1
ATOM 705 O O . THR A 1 89 ? 12.800 6.772 -3.618 1.00 93.06 89 THR A O 1
ATOM 708 N N . VAL A 1 90 ? 11.289 8.422 -3.658 1.00 92.25 90 VAL A N 1
ATOM 709 C CA . VAL A 1 90 ? 10.359 7.688 -4.530 1.00 92.25 90 VAL A CA 1
ATOM 710 C C . VAL A 1 90 ? 11.010 7.329 -5.872 1.00 92.25 90 VAL A C 1
ATOM 712 O O . VAL A 1 90 ? 10.804 6.229 -6.378 1.00 92.25 90 VAL A O 1
ATOM 715 N N . ASP A 1 91 ? 11.832 8.228 -6.417 1.00 92.50 91 ASP A N 1
ATOM 716 C CA . ASP A 1 91 ? 12.529 8.021 -7.688 1.00 92.50 91 ASP A CA 1
ATOM 717 C C . ASP A 1 91 ? 13.614 6.935 -7.579 1.00 92.50 91 ASP A C 1
ATOM 719 O O . ASP A 1 91 ? 13.798 6.146 -8.507 1.00 92.50 91 ASP A O 1
ATOM 723 N N . GLU A 1 92 ? 14.317 6.859 -6.443 1.00 95.00 92 GLU A N 1
ATOM 724 C CA . GLU A 1 92 ? 15.297 5.798 -6.174 1.00 95.00 92 GLU A CA 1
ATOM 725 C C . GLU A 1 92 ? 14.618 4.430 -6.102 1.00 95.00 92 GLU A C 1
ATOM 727 O O . GLU A 1 92 ? 15.026 3.520 -6.828 1.00 95.00 92 GLU A O 1
ATOM 732 N N . ALA A 1 93 ? 13.538 4.318 -5.322 1.00 95.25 93 ALA A N 1
ATOM 733 C CA . ALA A 1 93 ? 12.750 3.094 -5.224 1.00 95.25 93 ALA A CA 1
ATOM 734 C C . ALA A 1 93 ? 12.181 2.683 -6.592 1.00 95.25 93 ALA A C 1
ATOM 736 O O . ALA A 1 93 ? 12.338 1.541 -7.014 1.00 95.25 93 ALA A O 1
ATOM 737 N N . ALA A 1 94 ? 11.599 3.624 -7.346 1.00 93.94 94 ALA A N 1
ATOM 738 C CA . ALA A 1 94 ? 11.065 3.358 -8.681 1.00 93.94 94 ALA A CA 1
ATOM 739 C C . ALA A 1 94 ? 12.131 2.804 -9.637 1.00 93.94 94 ALA A C 1
ATOM 741 O O . ALA A 1 94 ? 11.881 1.864 -10.394 1.00 93.94 94 ALA A O 1
ATOM 742 N N . ASN A 1 95 ? 13.330 3.388 -9.616 1.00 93.88 95 ASN A N 1
ATOM 743 C CA . ASN A 1 95 ? 14.416 2.974 -10.494 1.00 93.88 95 ASN A CA 1
ATOM 744 C C . ASN A 1 95 ? 15.061 1.652 -10.050 1.00 93.88 95 ASN A C 1
ATOM 746 O O . ASN A 1 95 ? 15.591 0.926 -10.890 1.00 93.88 95 ASN A O 1
ATOM 750 N N . ARG A 1 96 ? 15.041 1.337 -8.749 1.00 96.25 96 ARG A N 1
ATOM 751 C CA . ARG A 1 96 ? 15.443 0.031 -8.214 1.00 96.25 96 ARG A CA 1
ATOM 752 C C . ARG A 1 96 ? 14.471 -1.058 -8.666 1.00 96.25 96 ARG A C 1
ATOM 754 O O . ARG A 1 96 ? 14.913 -2.013 -9.297 1.00 96.25 96 ARG A O 1
ATOM 761 N N . GLU A 1 97 ? 13.171 -0.868 -8.451 1.00 95.12 97 GLU A N 1
ATOM 762 C CA . GLU A 1 97 ? 12.130 -1.835 -8.837 1.00 95.12 97 GLU A CA 1
ATOM 763 C C . GLU A 1 97 ? 12.134 -2.119 -10.347 1.00 95.12 97 GLU A C 1
ATOM 765 O O . GLU A 1 97 ? 12.140 -3.276 -10.765 1.00 95.12 97 GLU A O 1
ATOM 770 N N . LEU A 1 98 ? 12.260 -1.085 -11.193 1.00 93.19 98 LEU A N 1
ATOM 771 C CA . LEU A 1 98 ? 12.389 -1.293 -12.642 1.00 93.19 98 LEU A CA 1
ATOM 772 C C . LEU A 1 98 ? 13.600 -2.166 -13.017 1.00 93.19 98 LEU A C 1
ATOM 774 O O . LEU A 1 98 ? 13.509 -2.986 -13.937 1.00 93.19 98 LEU A O 1
ATOM 778 N N . LYS A 1 99 ? 14.737 -2.008 -12.328 1.00 93.00 99 LYS A N 1
ATOM 779 C CA . LYS A 1 99 ? 15.944 -2.805 -12.598 1.00 93.00 99 LYS A CA 1
ATOM 780 C C . LYS A 1 99 ? 15.770 -4.246 -12.143 1.00 93.00 99 LYS A C 1
ATOM 782 O O . LYS A 1 99 ? 16.222 -5.147 -12.842 1.00 93.00 99 LYS A O 1
ATOM 787 N N . GLU A 1 100 ? 15.135 -4.454 -10.997 1.00 93.75 100 GLU A N 1
ATOM 788 C CA . GLU A 1 100 ? 14.938 -5.777 -10.406 1.00 93.75 100 GLU A CA 1
ATOM 789 C C . GLU A 1 100 ? 13.883 -6.601 -11.152 1.00 93.75 100 GLU A C 1
ATOM 791 O O . GLU A 1 100 ? 14.114 -7.781 -11.422 1.00 93.75 100 GLU A O 1
ATOM 796 N N . GLU A 1 101 ? 12.755 -5.991 -11.525 1.00 92.69 101 GLU A N 1
ATOM 797 C CA . GLU A 1 101 ? 11.616 -6.705 -12.114 1.00 92.69 101 GLU A CA 1
ATOM 798 C C . GLU A 1 101 ? 11.623 -6.715 -13.646 1.00 92.69 101 GLU A C 1
ATOM 800 O O . GLU A 1 101 ? 11.164 -7.679 -14.262 1.00 92.69 101 GLU A O 1
ATOM 805 N N . VAL A 1 102 ? 12.131 -5.649 -14.273 1.00 90.19 102 VAL A N 1
ATOM 806 C CA . VAL A 1 102 ? 12.072 -5.460 -15.733 1.00 90.19 102 VAL A CA 1
ATOM 807 C C . VAL A 1 102 ? 13.463 -5.512 -16.380 1.00 90.19 102 VAL A C 1
ATOM 809 O O . VAL A 1 102 ? 13.567 -5.723 -17.585 1.00 90.19 102 VAL A O 1
ATOM 812 N N . GLY A 1 103 ? 14.545 -5.357 -15.606 1.00 89.44 103 GLY A N 1
ATOM 813 C CA . GLY A 1 103 ? 15.923 -5.363 -16.118 1.00 89.44 103 GLY A CA 1
ATOM 814 C C . GLY A 1 103 ? 16.378 -4.030 -16.722 1.00 89.44 103 GLY A C 1
ATOM 815 O O . GLY A 1 103 ? 17.330 -3.985 -17.503 1.00 89.44 103 GLY A O 1
ATOM 816 N N . TYR A 1 104 ? 15.708 -2.928 -16.384 1.00 85.12 104 TYR A N 1
ATOM 817 C CA . TYR A 1 104 ? 15.976 -1.616 -16.969 1.00 85.12 104 TYR A CA 1
ATOM 818 C C . TYR A 1 104 ? 16.010 -0.506 -15.924 1.00 85.12 104 TYR A C 1
ATOM 820 O O . TYR A 1 104 ? 15.255 -0.532 -14.965 1.00 85.12 104 TYR A O 1
ATOM 828 N N . GLY A 1 105 ? 16.837 0.519 -16.140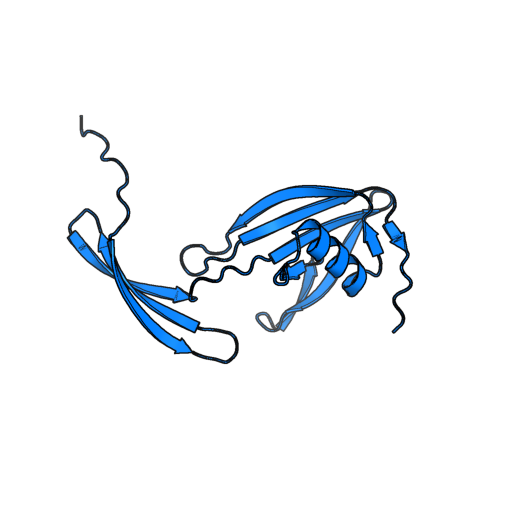 1.00 88.44 105 GLY A N 1
ATOM 829 C CA . GLY A 1 105 ? 16.753 1.774 -15.387 1.00 88.44 105 GLY A CA 1
ATOM 830 C C . GLY A 1 105 ? 16.121 2.894 -16.211 1.00 88.44 105 GLY A C 1
ATOM 831 O O . GLY A 1 105 ? 16.320 2.950 -17.420 1.00 88.44 105 GLY A O 1
ATOM 832 N N . ALA A 1 106 ? 15.410 3.822 -15.571 1.00 90.25 106 ALA A N 1
ATOM 833 C CA . ALA A 1 106 ? 14.898 5.037 -16.198 1.00 90.25 106 ALA A CA 1
ATOM 834 C C . ALA A 1 106 ? 15.832 6.231 -15.941 1.00 90.25 106 ALA A C 1
ATOM 836 O O . ALA A 1 106 ? 16.231 6.497 -14.809 1.00 90.25 106 ALA A O 1
ATOM 837 N N . ASN A 1 107 ? 16.145 6.989 -16.997 1.00 88.88 107 ASN A N 1
ATOM 838 C CA . ASN A 1 107 ? 16.897 8.248 -16.881 1.00 88.88 107 ASN A CA 1
ATOM 839 C C . ASN A 1 107 ? 16.011 9.436 -16.476 1.00 88.88 107 ASN A C 1
ATOM 841 O O . ASN A 1 107 ? 16.503 10.442 -15.971 1.00 88.88 107 ASN A O 1
ATOM 845 N N . LYS A 1 108 ? 14.703 9.332 -16.728 1.00 88.31 108 LYS A N 1
ATOM 846 C CA . LYS A 1 108 ? 13.707 10.331 -16.355 1.00 88.31 108 LYS A CA 1
ATOM 847 C C . LYS A 1 108 ? 12.494 9.630 -15.768 1.00 88.31 108 LYS A C 1
ATOM 849 O O . LYS A 1 108 ? 11.861 8.827 -16.453 1.00 88.31 108 LYS A O 1
ATOM 854 N N . LEU A 1 109 ? 12.164 9.998 -14.539 1.00 92.88 109 LEU A N 1
ATOM 855 C CA . LEU A 1 109 ? 10.921 9.647 -13.869 1.00 92.88 109 LEU A CA 1
ATOM 856 C C . LEU A 1 109 ? 10.069 10.906 -13.729 1.00 92.88 109 LEU A C 1
ATOM 858 O O . LEU A 1 109 ? 10.570 12.030 -13.671 1.00 92.88 109 LEU A O 1
ATOM 862 N N . THR A 1 110 ? 8.757 10.749 -13.804 1.00 93.19 110 THR A N 1
ATOM 863 C CA . THR A 1 110 ? 7.807 11.850 -13.671 1.00 93.19 110 THR A CA 1
ATOM 864 C C . THR A 1 110 ? 6.653 11.388 -12.808 1.00 93.19 110 THR A C 1
ATOM 866 O O . THR A 1 110 ? 5.875 10.528 -13.221 1.00 93.19 110 THR A O 1
ATOM 869 N N . PHE A 1 111 ? 6.524 11.994 -11.631 1.00 93.44 111 PHE A N 1
ATOM 870 C CA . PHE A 1 111 ? 5.374 11.795 -10.762 1.00 93.44 111 PHE A CA 1
ATOM 871 C C . PHE A 1 111 ? 4.072 12.134 -11.498 1.00 93.44 111 PHE A C 1
ATOM 873 O O . PHE A 1 111 ? 3.923 13.217 -12.069 1.00 93.44 111 PHE A O 1
ATOM 880 N N . LEU A 1 112 ? 3.116 11.211 -11.456 1.00 93.56 112 LEU A N 1
ATOM 881 C CA . LEU A 1 112 ? 1.788 11.367 -12.042 1.00 93.56 112 LEU A CA 1
ATOM 882 C C . LEU A 1 112 ? 0.743 11.617 -10.957 1.00 93.56 112 LEU A C 1
ATOM 884 O O . LEU A 1 112 ? -0.058 12.553 -11.052 1.00 93.56 112 LEU A O 1
ATOM 888 N N . LYS A 1 113 ? 0.709 10.758 -9.932 1.00 92.19 113 LYS A N 1
ATOM 889 C CA . LYS A 1 113 ? -0.314 10.822 -8.885 1.00 92.19 113 LYS A CA 1
ATOM 890 C C . LYS A 1 113 ? 0.067 10.024 -7.644 1.00 92.19 113 LYS A C 1
ATOM 892 O O . LYS A 1 113 ? 0.800 9.049 -7.727 1.00 92.19 113 LYS A O 1
ATOM 897 N N . LYS A 1 114 ? -0.540 10.392 -6.515 1.00 91.44 114 LYS A N 1
ATOM 898 C CA . LYS A 1 114 ? -0.562 9.615 -5.273 1.00 91.44 114 LYS A CA 1
ATOM 899 C C . LYS A 1 114 ? -1.994 9.183 -4.969 1.00 91.44 114 LYS A C 1
ATOM 901 O O . LYS A 1 114 ? -2.893 10.028 -4.972 1.00 91.44 114 LYS A O 1
ATOM 906 N N . LEU A 1 115 ? -2.217 7.888 -4.752 1.00 90.06 115 LEU A N 1
ATOM 907 C CA . LEU A 1 115 ? -3.537 7.300 -4.497 1.00 90.06 115 LEU A CA 1
ATOM 908 C C . LEU A 1 115 ? -3.545 6.513 -3.184 1.00 90.06 115 LEU A C 1
ATOM 910 O O . LEU A 1 115 ? -2.582 5.827 -2.854 1.00 90.06 115 LEU A O 1
ATOM 914 N N . SER A 1 116 ? -4.662 6.572 -2.457 1.00 87.56 116 SER A N 1
ATOM 915 C CA . SER A 1 116 ? -4.912 5.698 -1.304 1.00 87.56 116 SER A CA 1
ATOM 916 C C . SER A 1 116 ? -5.714 4.470 -1.732 1.00 87.56 116 SER A C 1
ATOM 918 O O . SER A 1 116 ? -6.564 4.558 -2.619 1.00 87.56 116 SER A O 1
ATOM 920 N N . MET A 1 117 ? -5.458 3.326 -1.097 1.00 85.75 117 MET A N 1
ATOM 921 C CA . MET A 1 117 ? -6.229 2.098 -1.306 1.00 85.75 117 MET A CA 1
ATOM 922 C C . MET A 1 117 ? -7.079 1.806 -0.076 1.00 85.75 117 MET A C 1
ATOM 924 O O . MET A 1 117 ? -6.537 1.670 1.015 1.00 85.75 117 MET A O 1
ATOM 928 N N . ALA A 1 118 ? -8.400 1.711 -0.258 1.00 89.94 118 ALA A N 1
ATOM 929 C CA . ALA A 1 118 ? -9.366 1.403 0.803 1.00 89.94 118 ALA A CA 1
ATOM 930 C C . ALA A 1 118 ? -9.077 2.148 2.136 1.00 89.94 118 ALA A C 1
ATOM 932 O O . ALA A 1 118 ? -8.843 1.510 3.169 1.00 89.94 118 ALA A O 1
ATOM 933 N N . PRO A 1 119 ? -9.102 3.500 2.136 1.00 89.94 119 PRO A N 1
ATOM 934 C CA . PRO A 1 119 ? -8.624 4.332 3.249 1.00 89.94 119 PRO A CA 1
ATOM 935 C C . PRO A 1 119 ? -9.412 4.170 4.557 1.00 89.94 119 PRO A C 1
ATOM 937 O O . PRO A 1 119 ? -8.979 4.639 5.606 1.00 89.94 119 PRO A O 1
ATOM 940 N N . SER A 1 120 ? -10.568 3.503 4.513 1.00 91.44 120 SER A N 1
ATOM 941 C CA . SER A 1 120 ? -11.315 3.100 5.707 1.00 91.44 120 SER A CA 1
ATOM 942 C C . SER A 1 120 ? -10.570 2.064 6.556 1.00 91.44 120 SER A C 1
ATOM 944 O O . SER A 1 120 ? -10.797 2.017 7.760 1.00 91.44 120 SER A O 1
ATOM 946 N N . TYR A 1 121 ? -9.683 1.267 5.949 1.00 91.69 121 TYR A N 1
ATOM 947 C CA . TYR A 1 121 ? -8.986 0.154 6.605 1.00 91.69 121 TYR A CA 1
ATOM 948 C C . TYR A 1 121 ? -7.460 0.252 6.523 1.00 91.69 121 TYR A C 1
ATOM 950 O O . TYR A 1 121 ? -6.778 -0.238 7.419 1.00 91.69 121 TYR A O 1
ATOM 958 N N . PHE A 1 122 ? -6.911 0.878 5.478 1.00 90.06 122 PHE A N 1
ATOM 959 C CA . PHE A 1 122 ? -5.467 0.978 5.252 1.00 90.06 122 PHE A CA 1
ATOM 960 C C . PHE A 1 122 ? -5.018 2.441 5.176 1.00 90.06 122 PHE A C 1
ATOM 962 O O . PHE A 1 122 ? -5.734 3.293 4.662 1.00 90.06 122 PHE A O 1
ATOM 969 N N . SER A 1 123 ? -3.805 2.737 5.653 1.00 86.00 123 SER A N 1
ATOM 970 C CA . SER A 1 123 ? -3.214 4.084 5.571 1.00 86.00 123 SER A CA 1
ATOM 971 C C . SER A 1 123 ? -2.203 4.254 4.434 1.00 86.00 123 SER A C 1
ATOM 973 O O . SER A 1 123 ? -1.673 5.350 4.264 1.00 86.00 123 SER A O 1
ATOM 975 N N . GLN A 1 124 ? -1.889 3.179 3.704 1.00 81.75 124 GLN A N 1
ATOM 976 C CA . GLN A 1 124 ? -0.843 3.186 2.682 1.00 81.75 124 GLN A CA 1
ATOM 977 C C . GLN A 1 124 ? -1.241 4.051 1.483 1.00 81.75 124 GLN A C 1
ATOM 979 O O . GLN A 1 124 ? -2.397 4.058 1.045 1.00 81.75 124 GLN A O 1
ATOM 984 N N . GLN A 1 125 ? -0.251 4.760 0.946 1.00 79.75 125 GLN A N 1
ATOM 985 C CA . GLN A 1 125 ? -0.368 5.535 -0.280 1.00 79.75 125 GLN A CA 1
ATOM 986 C C . GLN A 1 125 ? 0.558 4.939 -1.341 1.00 79.75 125 GLN A C 1
ATOM 988 O O . GLN A 1 125 ? 1.665 4.502 -1.030 1.00 79.75 125 GLN A O 1
ATOM 993 N N . ASN A 1 126 ? 0.076 4.916 -2.580 1.00 80.50 126 ASN A N 1
ATOM 994 C CA . ASN A 1 126 ? 0.804 4.431 -3.745 1.00 80.50 126 ASN A CA 1
ATOM 995 C C . ASN A 1 126 ? 1.093 5.612 -4.667 1.00 80.50 126 ASN A C 1
ATOM 997 O O . ASN A 1 126 ? 0.160 6.328 -5.055 1.00 80.50 126 ASN A O 1
ATOM 1001 N N . GLU A 1 127 ? 2.356 5.808 -5.022 1.00 84.81 127 GLU A N 1
ATOM 1002 C CA . GLU A 1 127 ? 2.768 6.806 -6.003 1.00 84.81 127 GLU A CA 1
ATOM 1003 C C . GLU A 1 127 ? 2.958 6.192 -7.385 1.00 84.81 127 GLU A C 1
ATOM 1005 O O . GLU A 1 127 ? 3.530 5.118 -7.535 1.00 84.81 127 GLU A O 1
ATOM 1010 N N . TYR A 1 128 ? 2.478 6.902 -8.398 1.00 83.94 128 TYR A N 1
ATOM 1011 C CA . TYR A 1 128 ? 2.523 6.498 -9.794 1.00 83.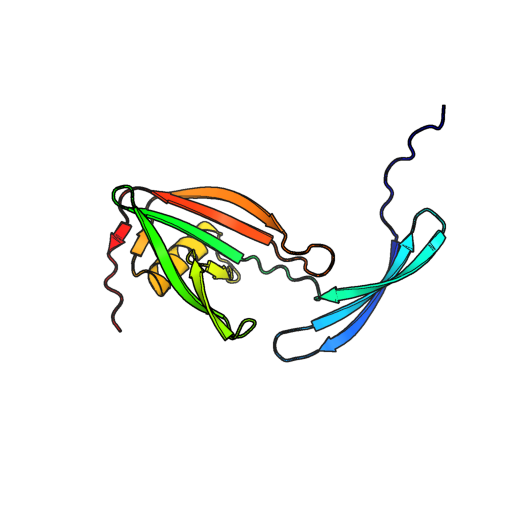94 128 TYR A CA 1
ATOM 1012 C C . TYR A 1 128 ? 3.510 7.385 -10.521 1.00 83.94 128 TYR A C 1
ATOM 1014 O O . TYR A 1 128 ? 3.365 8.610 -10.503 1.00 83.94 128 TYR A O 1
ATOM 1022 N N . HIS A 1 129 ? 4.476 6.767 -11.183 1.00 83.81 129 HIS A N 1
ATOM 1023 C CA . HIS A 1 129 ? 5.526 7.471 -11.904 1.00 83.81 129 HIS A CA 1
ATOM 1024 C C . HIS A 1 129 ? 5.600 6.981 -13.346 1.00 83.81 129 HIS A C 1
ATOM 1026 O O . HIS A 1 129 ? 5.633 5.781 -13.605 1.00 83.81 129 HIS A O 1
ATOM 1032 N N . GLY A 1 130 ? 5.613 7.913 -14.295 1.00 75.00 130 GLY A N 1
ATOM 1033 C CA . GLY A 1 130 ? 5.866 7.628 -15.704 1.00 75.00 130 GLY A CA 1
ATOM 1034 C C . GLY A 1 130 ? 7.360 7.700 -16.007 1.00 75.00 130 GLY A C 1
ATOM 1035 O O . GLY A 1 130 ? 8.017 8.666 -15.617 1.00 75.00 130 GLY A O 1
ATOM 1036 N N . GLY A 1 131 ? 7.892 6.706 -16.720 1.00 70.12 131 GLY A N 1
ATOM 1037 C CA . GLY A 1 131 ? 9.279 6.692 -17.195 1.00 70.12 131 GLY A CA 1
ATOM 1038 C C . GLY A 1 131 ? 9.334 6.683 -18.721 1.00 70.12 131 GLY A C 1
ATOM 1039 O O . GLY A 1 131 ? 8.725 5.814 -19.339 1.00 70.12 131 GLY A O 1
ATOM 1040 N N . GLY A 1 132 ? 10.041 7.639 -19.338 1.00 52.66 132 GLY A N 1
ATOM 1041 C CA . GLY A 1 132 ? 10.074 7.787 -20.798 1.00 52.66 132 GLY A CA 1
ATOM 1042 C C . GLY A 1 132 ? 11.408 8.285 -21.368 1.00 52.66 132 GLY A C 1
ATOM 1043 O O . GLY A 1 132 ? 11.937 9.307 -20.931 1.00 52.66 132 GLY A O 1
ATOM 1044 N N . ARG A 1 133 ? 11.852 7.573 -22.417 1.00 49.41 133 ARG A N 1
ATOM 1045 C CA . ARG A 1 133 ? 13.026 7.735 -23.305 1.00 49.41 133 ARG A CA 1
ATOM 1046 C C . ARG A 1 133 ? 14.412 7.466 -22.699 1.00 49.41 133 ARG A C 1
ATOM 1048 O O . ARG A 1 133 ? 14.937 8.215 -21.883 1.00 49.41 133 ARG A O 1
ATOM 1055 N N . SER A 1 134 ? 15.015 6.411 -23.260 1.00 51.59 134 SER A N 1
ATOM 1056 C CA . SER A 1 134 ? 16.257 5.733 -22.886 1.00 51.59 134 SER A CA 1
ATOM 1057 C C . SER A 1 134 ? 16.139 5.007 -21.549 1.00 51.59 134 SER A C 1
ATOM 1059 O O . SER A 1 134 ? 16.465 5.559 -20.498 1.00 51.59 134 SER A O 1
ATOM 1061 N N . LEU A 1 135 ? 15.647 3.765 -21.596 1.00 54.84 135 LEU A N 1
ATOM 1062 C CA . LEU A 1 135 ? 15.963 2.819 -20.539 1.00 54.84 135 LEU A CA 1
ATOM 1063 C C . LEU A 1 135 ? 17.431 2.420 -20.721 1.00 54.84 135 LEU A C 1
ATOM 1065 O O . LEU A 1 135 ? 17.797 1.869 -21.760 1.00 54.84 135 LEU A O 1
ATOM 1069 N N . SER A 1 136 ? 18.291 2.740 -19.757 1.00 55.31 136 SER A N 1
ATOM 1070 C CA . SER A 1 136 ? 19.666 2.245 -19.786 1.00 55.31 136 SER A CA 1
ATOM 1071 C C . SER A 1 136 ? 19.635 0.774 -19.382 1.00 55.31 136 SER A C 1
ATOM 1073 O O . SER A 1 136 ? 19.149 0.414 -18.308 1.00 55.31 136 SER A O 1
ATOM 1075 N N . GLY A 1 137 ? 20.078 -0.095 -20.293 1.00 46.09 137 GLY A N 1
ATOM 1076 C CA . GLY A 1 137 ? 20.139 -1.527 -20.035 1.00 46.09 137 GLY A CA 1
ATOM 1077 C C . GLY A 1 137 ? 21.106 -1.809 -18.891 1.00 46.09 137 GLY A C 1
ATOM 1078 O O . GLY A 1 137 ? 22.274 -1.426 -18.953 1.00 46.09 137 GLY A O 1
ATOM 1079 N N . VAL A 1 138 ? 20.625 -2.497 -17.862 1.00 47.69 138 VAL A N 1
ATOM 1080 C CA . VAL A 1 138 ? 21.479 -3.234 -16.937 1.00 47.69 138 VAL A CA 1
ATOM 1081 C C . VAL A 1 138 ? 21.155 -4.688 -17.213 1.00 47.69 138 VAL A C 1
ATOM 1083 O O . VAL A 1 138 ? 20.061 -5.142 -16.904 1.00 47.69 138 VAL A O 1
ATOM 1086 N N . THR A 1 139 ? 22.074 -5.423 -17.838 1.00 38.75 139 THR A N 1
ATOM 1087 C CA . THR A 1 139 ? 21.966 -6.884 -17.913 1.00 38.75 139 THR A CA 1
ATOM 1088 C C . THR A 1 139 ? 21.908 -7.419 -16.486 1.00 38.75 139 THR A C 1
ATOM 1090 O O . THR A 1 139 ? 22.935 -7.513 -15.813 1.00 38.75 139 THR A O 1
ATOM 1093 N N . ALA A 1 140 ? 20.702 -7.714 -16.003 1.00 39.44 140 ALA A N 1
ATOM 1094 C CA . ALA A 1 140 ? 20.499 -8.409 -14.749 1.00 39.44 140 ALA A CA 1
ATOM 1095 C C . ALA A 1 140 ? 20.931 -9.860 -14.968 1.00 39.44 140 ALA A C 1
ATOM 1097 O O . ALA A 1 140 ? 20.270 -10.626 -15.666 1.00 39.44 140 ALA A O 1
ATOM 1098 N N . GLY A 1 141 ? 22.091 -10.213 -14.417 1.00 38.44 141 GLY A N 1
ATOM 1099 C CA . GLY A 1 141 ? 22.495 -11.603 -14.293 1.00 38.44 141 GLY A CA 1
ATOM 1100 C C . GLY A 1 141 ? 21.541 -12.318 -13.341 1.00 38.44 141 GLY A C 1
ATOM 1101 O O . GLY A 1 141 ? 21.502 -12.006 -12.150 1.00 38.44 141 GLY A O 1
ATOM 1102 N N . ARG A 1 142 ? 20.793 -13.276 -13.876 1.00 39.50 142 ARG A N 1
ATOM 1103 C CA . ARG A 1 142 ? 20.385 -14.480 -13.157 1.00 39.50 142 ARG A CA 1
ATOM 1104 C C . ARG A 1 142 ? 20.832 -15.684 -13.964 1.00 39.50 142 ARG A C 1
ATOM 1106 O O . ARG A 1 142 ? 20.657 -15.642 -15.201 1.00 39.50 142 ARG A O 1
#

Solvent-accessible surface area (backbone atoms only — not comparable to full-atom values): 8451 Å² total; per-residue (Å²): 133,83,79,83,77,78,91,63,76,56,48,77,77,45,76,44,81,75,48,76,62,98,89,49,46,33,26,39,34,35,34,37,36,82,85,71,52,71,51,78,45,67,27,46,59,77,54,92,60,39,32,36,34,38,49,41,40,54,97,95,37,76,61,68,45,77,46,79,38,81,93,76,74,40,75,45,81,41,60,52,66,45,68,46,53,95,90,55,50,73,68,54,32,45,36,48,43,34,33,74,77,74,31,29,32,61,79,35,77,40,86,73,50,76,46,71,56,65,68,83,39,34,63,42,41,39,35,36,29,42,26,62,69,60,66,50,79,47,87,69,85,125

Mean predicted aligned error: 7.05 Å

Sequence (142 aa):
MTMSKSLQKPTILNVETVARSRLFNVESVDLEFSNGVRRVYERMRPSTREAVMIVPIVDDHIILIREYAVGTESYELGFSKGLIDPGETVDEAANRELKEEVGYGANKLTFLKKLSMAPSYFSQQNEYHGGGRSLSGVTAGR

InterPro domains:
  IPR000086 NUDIX hydrolase domain [PF00293] (49-123)
  IPR000086 NUDIX hydrolase domain [PS51462] (47-142)
  IPR015797 NUDIX hydrolase-like domain superfamily [SSF55811] (5-124)
  IPR020084 NUDIX hydrolase, conserved site [PS00893] (82-103)

Organism: Klebsiella pneumoniae (NCBI:txid573)